Protein AF-A0A7C4DYB3-F1 (afdb_monomer_lite)

pLDDT: mean 90.47, std 6.55, range [65.12, 97.06]

Secondary structure (DSSP, 8-state):
-HHHHHHHHHHHHHHT--TTEEEEEEEETTTTEEEEEEEETTEEEEEEEEETTEEEEEES-GGGHHHHHHHHHHHHHTT-EEEEE-

Radius of gyration: 11.86 Å; chains: 1; bounding box: 33×22×27 Å

Sequence (86 aa):
MEKRLVKELKEVVKALGDKSLKVETYTNPLAGRLEVYLKRSGQYVCSLNLKDDKVILWIQAPNQEKTVEEVAFKLKEKGFKTEIVK

Foldseek 3Di:
DVVVVQVQLQVLQVVVVQPQWDWDWDQDPVVRAIKIFIDGVNHTQWIWDQDPQEIETEGPDPVNVVVSVSSCVSVVVVVGHYDYHD

Structure (mmCIF, N/CA/C/O backbone):
data_AF-A0A7C4DYB3-F1
#
_entry.id   AF-A0A7C4DYB3-F1
#
loop_
_atom_site.group_PDB
_atom_site.id
_atom_site.type_symbol
_atom_site.label_atom_id
_atom_site.label_alt_id
_atom_site.label_comp_id
_atom_site.label_asym_id
_atom_site.label_entity_id
_atom_site.label_seq_id
_atom_site.pdbx_PDB_ins_code
_atom_site.Cartn_x
_atom_site.Cartn_y
_atom_site.Cartn_z
_atom_site.occupancy
_atom_site.B_iso_or_equiv
_atom_site.auth_seq_id
_atom_site.auth_comp_id
_atom_site.auth_asym_id
_atom_site.auth_atom_id
_atom_site.pdbx_PDB_model_num
ATOM 1 N N . MET A 1 1 ? 5.349 3.301 -15.214 1.00 65.12 1 MET A N 1
ATOM 2 C CA . MET A 1 1 ? 4.423 2.394 -14.498 1.00 65.12 1 MET A CA 1
ATOM 3 C C . MET A 1 1 ? 4.410 2.657 -12.989 1.00 65.12 1 MET A C 1
ATOM 5 O O . MET A 1 1 ? 3.335 2.836 -12.432 1.00 65.12 1 MET A O 1
ATOM 9 N N . GLU A 1 2 ? 5.570 2.817 -12.344 1.00 77.38 2 GLU A N 1
ATOM 10 C CA . GLU A 1 2 ? 5.690 3.108 -10.898 1.00 77.38 2 GLU A CA 1
ATOM 11 C C . GLU A 1 2 ? 4.952 4.385 -10.446 1.00 77.38 2 GLU A C 1
ATOM 13 O O . GLU A 1 2 ? 4.255 4.376 -9.436 1.00 77.38 2 GLU A O 1
ATOM 18 N N . LYS A 1 3 ? 4.992 5.470 -11.238 1.00 83.94 3 LYS A N 1
ATOM 19 C CA . LYS A 1 3 ? 4.218 6.699 -10.954 1.00 83.94 3 LYS A CA 1
ATOM 20 C C . LYS A 1 3 ? 2.702 6.451 -10.880 1.00 83.94 3 LYS A C 1
ATOM 22 O O . LYS A 1 3 ? 2.025 7.065 -10.057 1.00 83.94 3 LYS A O 1
ATOM 27 N N . ARG A 1 4 ? 2.171 5.547 -11.719 1.00 89.00 4 ARG A N 1
ATOM 28 C CA . ARG A 1 4 ? 0.752 5.151 -11.696 1.00 89.00 4 ARG A CA 1
ATOM 29 C C . ARG A 1 4 ? 0.452 4.365 -10.423 1.00 89.00 4 ARG A C 1
ATOM 31 O O . ARG A 1 4 ? -0.510 4.697 -9.748 1.00 89.00 4 ARG A O 1
ATOM 38 N N . LEU A 1 5 ? 1.300 3.395 -10.068 1.00 89.19 5 LEU A N 1
ATOM 39 C CA . LEU A 1 5 ? 1.157 2.628 -8.827 1.00 89.19 5 LEU A CA 1
ATOM 40 C C . LEU A 1 5 ? 1.091 3.547 -7.601 1.00 89.19 5 LEU A C 1
ATOM 42 O O . LEU A 1 5 ? 0.170 3.423 -6.807 1.00 89.19 5 LEU A O 1
ATOM 46 N N . VAL A 1 6 ? 2.012 4.507 -7.469 1.00 92.38 6 VAL A N 1
ATOM 47 C CA . VAL A 1 6 ? 2.020 5.436 -6.325 1.00 92.38 6 VAL A CA 1
ATOM 48 C C . VAL A 1 6 ? 0.752 6.285 -6.270 1.00 92.38 6 VAL A C 1
ATOM 50 O O . VAL A 1 6 ? 0.205 6.497 -5.189 1.00 92.38 6 VAL A O 1
ATOM 53 N N . LYS A 1 7 ? 0.278 6.781 -7.419 1.00 94.25 7 LYS A N 1
ATOM 54 C CA . LYS A 1 7 ? -0.963 7.561 -7.489 1.00 94.25 7 LYS A CA 1
ATOM 55 C C . LYS A 1 7 ? -2.159 6.725 -7.026 1.00 94.25 7 LYS A C 1
ATOM 57 O O . LYS A 1 7 ? -2.875 7.146 -6.124 1.00 94.25 7 LYS A O 1
ATOM 62 N N . GLU A 1 8 ? -2.337 5.543 -7.607 1.00 94.62 8 GLU A N 1
ATOM 63 C CA 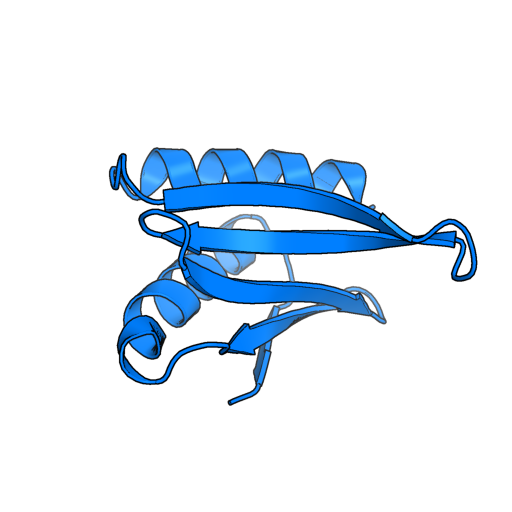. GLU A 1 8 ? -3.460 4.656 -7.290 1.00 94.62 8 GLU A CA 1
ATOM 64 C C . GLU A 1 8 ? -3.385 4.159 -5.843 1.00 94.62 8 GLU A C 1
ATOM 66 O O . GLU A 1 8 ? -4.392 4.149 -5.147 1.00 94.62 8 GLU A O 1
ATOM 71 N N . LEU A 1 9 ? -2.191 3.847 -5.333 1.00 94.31 9 LEU A N 1
ATOM 72 C CA . LEU A 1 9 ? -2.004 3.460 -3.937 1.00 94.31 9 LEU A CA 1
ATOM 73 C C . LEU A 1 9 ? -2.401 4.587 -2.972 1.00 94.31 9 LEU A C 1
ATOM 75 O O . LEU A 1 9 ? -3.036 4.319 -1.957 1.00 94.31 9 LEU A O 1
ATOM 79 N N . LYS A 1 10 ? -2.086 5.852 -3.285 1.00 95.31 10 LYS A N 1
ATOM 80 C CA . LYS A 1 10 ? -2.542 7.002 -2.482 1.00 95.31 10 LYS A CA 1
ATOM 81 C C . LYS A 1 10 ? -4.066 7.130 -2.482 1.00 95.31 10 LYS A C 1
ATOM 83 O O . LYS A 1 10 ? -4.642 7.444 -1.442 1.00 95.31 10 LYS A O 1
ATOM 88 N N . GLU A 1 11 ? -4.720 6.877 -3.614 1.00 96.06 11 GLU A N 1
ATOM 89 C CA . GLU A 1 11 ? -6.185 6.849 -3.693 1.00 96.06 11 GLU A CA 1
ATOM 90 C C . GLU A 1 11 ? -6.778 5.687 -2.890 1.00 96.06 11 GLU A C 1
ATOM 92 O O . GLU A 1 11 ? -7.730 5.898 -2.143 1.00 96.06 11 GLU A O 1
ATOM 97 N N . VAL A 1 12 ? -6.186 4.491 -2.983 1.00 95.81 12 VAL A N 1
ATOM 98 C CA . VAL A 1 12 ? -6.571 3.314 -2.189 1.00 95.81 12 VAL A CA 1
ATOM 99 C C . VAL A 1 12 ? -6.471 3.623 -0.699 1.00 95.81 12 VAL A C 1
ATOM 101 O O . VAL A 1 12 ? -7.453 3.464 0.016 1.00 95.81 12 VAL A O 1
ATOM 104 N N . VAL A 1 13 ? -5.329 4.141 -0.239 1.00 94.31 13 VAL A N 1
ATOM 105 C CA . VAL A 1 13 ? -5.123 4.523 1.166 1.00 94.31 13 VAL A CA 1
ATOM 106 C C . VAL A 1 13 ? -6.140 5.567 1.620 1.00 94.31 13 VAL A C 1
ATOM 108 O O . VAL A 1 13 ? -6.719 5.430 2.693 1.00 94.31 13 VAL A O 1
ATOM 111 N N . LYS A 1 14 ? -6.429 6.573 0.787 1.00 93.69 14 LYS A N 1
ATOM 112 C CA . LYS A 1 14 ? -7.463 7.572 1.084 1.00 93.69 14 LYS A CA 1
ATOM 113 C C . LYS A 1 14 ? -8.860 6.944 1.191 1.00 93.69 14 LYS A C 1
ATOM 115 O O . LYS A 1 14 ? -9.626 7.331 2.069 1.00 93.69 14 LYS A O 1
ATOM 120 N N . ALA A 1 15 ? -9.187 5.985 0.325 1.00 93.88 15 ALA A N 1
ATOM 121 C CA . ALA A 1 15 ? -10.481 5.302 0.304 1.00 93.88 15 ALA A CA 1
ATOM 122 C C . ALA A 1 15 ? -10.694 4.354 1.495 1.00 93.88 15 ALA A C 1
ATOM 124 O O . ALA A 1 15 ? -11.837 4.091 1.853 1.00 93.88 15 ALA A O 1
ATOM 125 N N . LEU A 1 16 ? -9.619 3.868 2.123 1.00 91.75 16 LEU A N 1
ATOM 126 C CA . LEU A 1 16 ? -9.690 3.068 3.352 1.00 91.75 16 LEU A CA 1
ATOM 127 C C . LEU A 1 16 ? -10.121 3.890 4.578 1.00 91.75 16 LEU A C 1
ATOM 129 O O . LEU A 1 16 ? -10.468 3.318 5.605 1.00 91.75 16 LEU A O 1
ATOM 133 N N . GLY A 1 17 ? -10.083 5.227 4.508 1.00 91.94 17 GLY A N 1
ATOM 134 C CA . GLY A 1 17 ? -10.524 6.111 5.595 1.00 91.94 17 GLY A CA 1
ATOM 135 C C . GLY A 1 17 ? -9.609 6.141 6.829 1.00 91.94 17 GLY A C 1
ATOM 136 O O . GLY A 1 17 ? -9.847 6.925 7.749 1.00 91.94 17 GLY A O 1
ATOM 137 N N . ASP A 1 18 ? -8.538 5.346 6.848 1.00 90.25 18 ASP A N 1
ATOM 138 C CA . ASP A 1 18 ? -7.562 5.316 7.933 1.00 90.25 18 ASP A CA 1
ATOM 139 C C . ASP A 1 18 ? -6.561 6.477 7.817 1.00 90.25 18 ASP A C 1
ATOM 141 O O . ASP A 1 18 ? -5.612 6.446 7.034 1.00 90.25 18 ASP A O 1
ATOM 145 N N . LYS A 1 19 ? -6.746 7.504 8.654 1.00 91.06 19 LYS A N 1
ATOM 146 C CA . LYS A 1 19 ? -5.886 8.702 8.695 1.00 91.06 19 LYS A CA 1
ATOM 147 C C . LYS A 1 19 ? -4.455 8.425 9.164 1.00 91.06 19 LYS A C 1
ATOM 149 O O . LYS A 1 19 ? -3.578 9.267 8.963 1.00 91.06 19 LYS A O 1
ATOM 154 N N . SER A 1 20 ? -4.218 7.291 9.820 1.00 92.81 20 SER A N 1
ATOM 155 C CA . SER A 1 20 ? -2.887 6.899 10.284 1.00 92.81 20 SER A CA 1
ATOM 156 C C . SER A 1 20 ? -2.061 6.214 9.194 1.00 92.81 20 SER A C 1
ATOM 158 O O . SER A 1 20 ? -0.838 6.124 9.332 1.00 92.81 20 SER A O 1
ATOM 160 N N . LEU A 1 21 ? -2.711 5.777 8.109 1.00 94.81 21 LEU A N 1
ATOM 161 C CA . LEU A 1 21 ? -2.104 5.076 6.989 1.00 94.81 21 LEU A CA 1
ATOM 162 C C . LEU A 1 21 ? -1.555 6.070 5.951 1.00 94.81 21 LEU A C 1
ATOM 164 O O . LEU A 1 21 ? -2.254 6.977 5.498 1.00 94.81 21 LEU A O 1
ATOM 168 N N . LYS A 1 22 ? -0.286 5.914 5.567 1.00 95.44 22 LYS A N 1
ATOM 169 C CA . LYS A 1 22 ? 0.420 6.814 4.645 1.00 95.44 22 LYS A CA 1
ATOM 170 C C . LYS A 1 22 ? 1.259 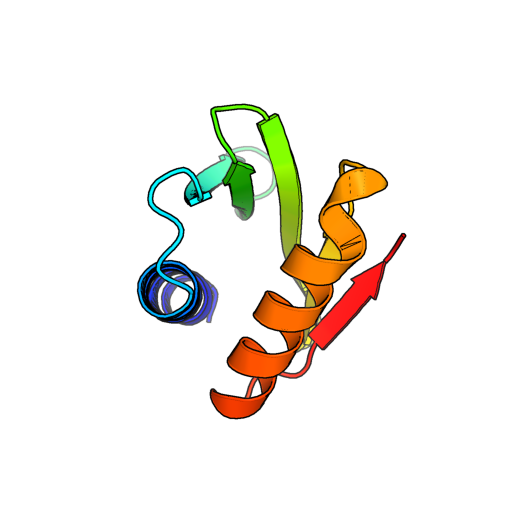6.040 3.639 1.00 95.44 22 LYS A C 1
ATOM 172 O O . LYS A 1 22 ? 1.858 5.019 3.966 1.00 95.44 22 LYS A O 1
ATOM 177 N N . VAL A 1 23 ? 1.319 6.576 2.421 1.00 95.25 23 VAL A N 1
ATOM 178 C CA . VAL A 1 23 ? 2.218 6.107 1.362 1.00 95.25 23 VAL A CA 1
ATOM 179 C C . VAL A 1 23 ? 3.487 6.941 1.394 1.00 95.25 23 VAL A C 1
ATOM 181 O O . VAL A 1 23 ? 3.429 8.159 1.212 1.00 95.25 23 VAL A O 1
ATOM 184 N N . GLU A 1 24 ? 4.622 6.279 1.557 1.00 93.56 24 GLU A N 1
ATOM 18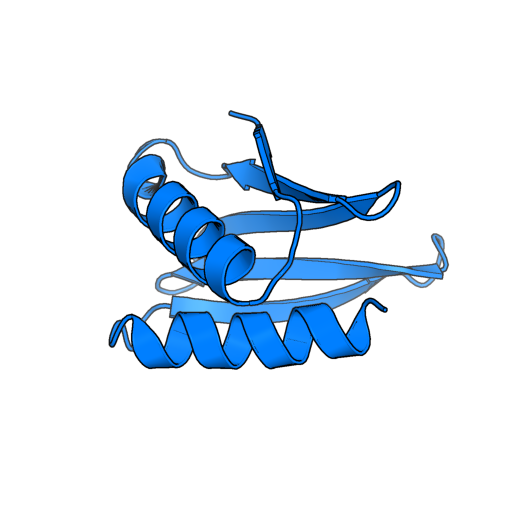5 C CA . GLU A 1 24 ? 5.948 6.875 1.456 1.00 93.56 24 GLU A CA 1
ATOM 186 C C . GLU A 1 24 ? 6.703 6.257 0.285 1.00 93.56 24 GLU A C 1
ATOM 188 O O . GLU A 1 24 ? 6.547 5.079 -0.030 1.00 93.56 24 GLU A O 1
ATOM 193 N N . THR A 1 25 ? 7.502 7.069 -0.395 1.00 91.56 25 THR A N 1
ATOM 194 C CA . THR A 1 25 ? 8.275 6.636 -1.557 1.00 91.56 25 THR A CA 1
ATOM 195 C C . THR A 1 25 ? 9.713 7.077 -1.399 1.00 91.56 25 THR A C 1
ATOM 197 O O . THR A 1 25 ? 9.956 8.252 -1.126 1.00 91.56 25 THR A O 1
ATOM 200 N N . TYR A 1 26 ? 10.645 6.164 -1.630 1.00 87.62 26 TYR A N 1
ATOM 201 C CA . TYR A 1 26 ? 12.074 6.431 -1.602 1.00 87.62 26 TYR A CA 1
ATOM 202 C C . TYR A 1 26 ? 12.676 6.009 -2.931 1.00 87.62 26 TYR A C 1
ATOM 204 O O . TYR A 1 26 ? 12.440 4.905 -3.411 1.00 87.62 26 TYR A O 1
ATOM 212 N N . THR A 1 27 ? 13.467 6.883 -3.534 1.00 83.88 27 THR A N 1
ATOM 213 C CA . THR A 1 27 ? 14.264 6.509 -4.698 1.00 83.88 27 THR A CA 1
ATOM 214 C C . THR A 1 27 ? 15.590 5.984 -4.182 1.00 83.88 27 THR A C 1
ATOM 216 O O . THR A 1 27 ? 16.326 6.738 -3.549 1.00 83.88 27 THR A O 1
ATOM 219 N N . ASN A 1 28 ? 15.901 4.711 -4.431 1.00 75.75 28 ASN A N 1
ATOM 220 C CA . ASN A 1 28 ? 17.225 4.182 -4.124 1.00 75.75 28 ASN A CA 1
ATOM 221 C C . ASN A 1 28 ? 18.190 4.607 -5.249 1.00 75.75 28 ASN A C 1
ATOM 223 O O . ASN A 1 28 ? 18.062 4.094 -6.366 1.00 75.75 28 ASN A O 1
ATOM 227 N N . PRO A 1 29 ? 19.144 5.526 -4.995 1.00 72.81 29 PRO A N 1
ATOM 228 C CA . PRO A 1 29 ? 20.004 6.080 -6.039 1.00 72.81 29 PRO A CA 1
ATOM 229 C C . PRO A 1 29 ? 20.972 5.050 -6.635 1.00 72.81 29 PRO A C 1
ATOM 231 O O . PRO A 1 29 ? 21.392 5.213 -7.774 1.00 72.81 29 PRO A O 1
ATOM 234 N N . LEU A 1 30 ? 21.297 3.979 -5.902 1.00 76.62 30 LEU A N 1
ATOM 235 C CA . LEU A 1 30 ? 22.205 2.924 -6.365 1.00 76.62 30 LEU A CA 1
ATOM 236 C C . LEU A 1 30 ? 21.493 1.886 -7.236 1.00 76.62 30 LEU A C 1
ATOM 238 O O . LEU A 1 30 ? 22.086 1.331 -8.154 1.00 76.62 30 LEU A O 1
ATOM 242 N N . ALA A 1 31 ? 20.219 1.620 -6.946 1.00 73.25 31 ALA A N 1
ATOM 243 C CA . ALA A 1 31 ? 19.427 0.620 -7.656 1.00 73.25 31 ALA A CA 1
ATOM 244 C C . ALA A 1 31 ? 18.551 1.215 -8.771 1.00 73.25 31 ALA A C 1
ATOM 246 O O . ALA A 1 31 ? 17.924 0.460 -9.511 1.00 73.25 31 ALA A O 1
ATOM 247 N N . GLY A 1 32 ? 18.449 2.548 -8.863 1.00 75.69 32 GLY A N 1
ATOM 248 C CA . GLY A 1 32 ? 17.604 3.233 -9.847 1.00 75.69 32 GLY A CA 1
ATOM 249 C C . GLY A 1 32 ? 16.114 2.887 -9.740 1.00 75.69 32 GLY A C 1
ATOM 250 O O . GLY A 1 32 ? 15.377 3.082 -10.702 1.00 75.69 32 GLY A O 1
ATOM 251 N N . ARG A 1 33 ? 15.673 2.354 -8.592 1.00 79.25 33 ARG A N 1
ATOM 252 C CA . ARG A 1 33 ? 14.313 1.840 -8.373 1.00 79.25 33 ARG A CA 1
ATOM 253 C C . ARG A 1 33 ? 13.542 2.693 -7.376 1.00 79.25 33 ARG A C 1
ATOM 255 O O . ARG A 1 33 ? 14.123 3.201 -6.408 1.00 79.25 33 ARG A O 1
ATOM 262 N N . LEU A 1 34 ? 12.232 2.794 -7.583 1.00 84.12 34 LEU A N 1
ATOM 263 C CA . LEU A 1 34 ? 11.332 3.400 -6.615 1.00 84.12 34 LEU A CA 1
ATOM 264 C C . LEU A 1 34 ? 10.893 2.352 -5.593 1.00 84.12 34 LEU A C 1
ATOM 266 O O . LEU A 1 34 ? 10.236 1.371 -5.928 1.00 84.12 34 LEU A O 1
ATOM 270 N N . GLU A 1 35 ? 11.213 2.584 -4.331 1.00 87.12 35 GLU A N 1
ATOM 271 C CA . GLU A 1 35 ? 10.700 1.795 -3.221 1.00 87.12 35 GLU A CA 1
ATOM 272 C C . GLU A 1 35 ? 9.466 2.484 -2.650 1.00 87.12 35 GLU A C 1
ATOM 274 O O . GLU A 1 35 ? 9.487 3.678 -2.344 1.00 87.12 35 GLU A O 1
ATOM 279 N N . VAL A 1 36 ? 8.374 1.737 -2.522 1.00 93.00 36 VAL A N 1
ATOM 280 C CA . VAL A 1 36 ? 7.107 2.250 -2.005 1.00 93.00 36 VAL A CA 1
ATOM 281 C C . VAL A 1 36 ? 6.808 1.544 -0.693 1.00 93.00 36 VAL A C 1
ATOM 283 O O . VAL A 1 36 ? 6.869 0.322 -0.608 1.00 93.00 36 VAL A O 1
ATOM 286 N N . TYR A 1 37 ? 6.462 2.308 0.333 1.00 93.50 37 TYR A N 1
ATOM 287 C CA . TYR A 1 37 ? 6.147 1.793 1.655 1.00 93.50 37 TYR A CA 1
ATOM 288 C C . TYR A 1 37 ? 4.780 2.283 2.090 1.00 93.50 37 TYR A C 1
ATOM 290 O O . TYR A 1 37 ? 4.430 3.455 1.936 1.00 93.50 37 TYR A O 1
ATOM 298 N N . LEU A 1 38 ? 4.023 1.370 2.677 1.00 94.81 38 LEU A N 1
ATOM 299 C CA . LEU A 1 38 ? 2.819 1.676 3.414 1.00 94.81 38 LEU A CA 1
ATOM 300 C C . LEU A 1 38 ? 3.178 1.714 4.895 1.00 94.81 38 LEU A C 1
ATOM 302 O O . LEU A 1 38 ? 3.692 0.731 5.433 1.00 94.81 38 LEU A O 1
ATOM 306 N N . LYS A 1 39 ? 2.921 2.843 5.553 1.00 94.94 39 LYS A N 1
ATOM 307 C CA . LYS A 1 39 ? 3.166 3.008 6.986 1.00 94.94 39 LYS A CA 1
ATOM 308 C C . LYS A 1 39 ? 1.891 3.357 7.727 1.00 94.94 39 LYS A C 1
ATOM 310 O O . LYS A 1 39 ? 1.090 4.142 7.231 1.00 94.94 39 LYS A O 1
ATOM 315 N N . ARG A 1 40 ? 1.735 2.818 8.932 1.00 93.62 40 ARG A N 1
ATOM 316 C CA . ARG A 1 40 ? 0.653 3.143 9.866 1.00 93.62 40 ARG A CA 1
ATOM 317 C C . ARG A 1 40 ? 1.268 3.710 11.136 1.00 93.62 40 ARG A C 1
ATOM 319 O O . ARG A 1 40 ? 2.074 3.040 11.773 1.00 93.62 40 ARG A O 1
ATOM 326 N N . SER A 1 41 ? 0.947 4.957 11.475 1.00 91.38 41 SER A N 1
ATOM 327 C CA . SER A 1 41 ? 1.508 5.642 12.657 1.00 91.38 41 SER A CA 1
ATOM 328 C C . SER A 1 41 ? 3.047 5.578 12.742 1.00 91.38 41 SER A C 1
ATOM 330 O O . SER A 1 41 ? 3.614 5.416 13.817 1.00 91.38 41 SER A O 1
ATOM 332 N N . GLY A 1 42 ? 3.733 5.666 11.596 1.00 87.50 42 GLY A N 1
ATOM 333 C CA . GLY A 1 42 ? 5.199 5.597 11.508 1.00 87.50 42 GLY A CA 1
ATOM 334 C C . GLY A 1 42 ? 5.795 4.182 11.463 1.00 87.50 42 GLY A C 1
ATOM 335 O O . GLY A 1 42 ? 6.981 4.049 11.176 1.00 87.50 42 GLY A O 1
ATOM 336 N N . GLN A 1 43 ? 4.999 3.128 11.669 1.00 90.88 43 GLN A N 1
ATOM 337 C CA . GLN A 1 43 ? 5.439 1.733 11.557 1.00 90.88 43 GLN A CA 1
ATOM 338 C C . GLN A 1 43 ? 5.216 1.182 10.147 1.00 90.88 43 GLN A C 1
ATOM 340 O O . GLN A 1 43 ? 4.217 1.509 9.505 1.00 90.88 43 GLN A O 1
ATOM 345 N N . TYR A 1 44 ? 6.124 0.329 9.669 1.00 92.44 44 TYR A N 1
ATOM 346 C CA . TYR A 1 44 ? 5.981 -0.338 8.374 1.00 92.44 44 TYR A CA 1
ATOM 347 C C . TYR A 1 44 ? 4.838 -1.358 8.408 1.00 92.44 44 TYR A C 1
ATOM 349 O O . TYR A 1 44 ? 4.821 -2.263 9.235 1.00 92.44 44 TYR A O 1
ATOM 357 N N . VAL A 1 45 ? 3.891 -1.208 7.481 1.00 93.19 45 VAL A N 1
ATOM 358 C CA . VAL A 1 45 ? 2.799 -2.161 7.239 1.00 93.19 45 VAL A CA 1
ATOM 359 C C . VAL A 1 45 ? 3.216 -3.143 6.155 1.00 93.19 45 VAL A C 1
ATOM 361 O O . VAL A 1 45 ? 3.256 -4.350 6.380 1.00 93.19 45 VAL A O 1
ATOM 364 N N . CYS A 1 46 ? 3.560 -2.614 4.982 1.00 93.56 46 CYS A N 1
ATOM 365 C CA . CYS A 1 46 ? 4.119 -3.392 3.891 1.00 93.56 46 CYS A CA 1
ATOM 366 C C . CYS A 1 46 ? 5.050 -2.547 3.024 1.00 93.56 46 CYS A C 1
ATOM 368 O O . CYS A 1 46 ? 4.928 -1.319 2.965 1.00 93.56 46 CYS A O 1
ATOM 370 N N . SER A 1 47 ? 5.974 -3.210 2.338 1.00 93.62 47 SER A N 1
ATOM 371 C CA . SER A 1 47 ? 6.693 -2.625 1.209 1.00 93.62 47 SER A CA 1
ATOM 372 C C . SER A 1 47 ? 6.091 -3.139 -0.093 1.00 93.62 47 SER A C 1
ATOM 374 O O . SER A 1 47 ? 5.657 -4.288 -0.188 1.00 93.62 47 SER A O 1
ATOM 376 N N . LEU A 1 48 ? 6.025 -2.268 -1.093 1.00 92.75 48 LEU A N 1
ATOM 377 C CA . LEU A 1 48 ? 5.496 -2.574 -2.408 1.00 92.75 48 LEU A CA 1
ATOM 378 C C . LEU A 1 48 ? 6.598 -2.425 -3.447 1.00 92.75 48 LEU A C 1
ATOM 380 O O . LEU A 1 48 ? 7.312 -1.421 -3.477 1.00 92.75 48 LEU A O 1
ATOM 384 N N . ASN A 1 49 ? 6.693 -3.415 -4.326 1.00 89.06 49 ASN A N 1
ATOM 385 C CA . ASN A 1 49 ? 7.570 -3.369 -5.483 1.00 89.06 49 ASN A CA 1
ATOM 386 C C . ASN A 1 49 ? 6.802 -3.783 -6.737 1.00 89.06 49 ASN A C 1
ATOM 388 O O . ASN A 1 49 ? 5.903 -4.622 -6.680 1.00 89.06 49 ASN A O 1
ATOM 392 N N . LEU A 1 50 ? 7.160 -3.193 -7.869 1.00 86.00 50 LEU A N 1
ATOM 393 C CA . LEU A 1 50 ? 6.596 -3.536 -9.159 1.00 86.00 50 LEU A CA 1
ATOM 394 C C . LEU A 1 50 ? 7.584 -4.437 -9.898 1.00 86.00 50 LEU A C 1
ATOM 396 O O . LEU A 1 50 ? 8.680 -4.009 -10.247 1.00 86.00 50 LEU A O 1
ATOM 400 N N . LYS A 1 51 ? 7.193 -5.687 -10.134 1.00 84.50 51 LYS A N 1
ATOM 401 C CA . LYS A 1 51 ? 8.008 -6.677 -10.836 1.00 84.50 51 LYS A CA 1
ATOM 402 C C . LYS A 1 51 ? 7.132 -7.441 -11.821 1.00 84.50 51 LYS A C 1
ATOM 404 O O . LYS A 1 51 ? 6.079 -7.930 -11.427 1.00 84.50 51 LYS A O 1
ATOM 409 N N . ASP A 1 52 ? 7.559 -7.524 -13.080 1.00 84.56 52 ASP A N 1
ATOM 410 C CA . ASP A 1 52 ? 6.885 -8.301 -14.133 1.00 84.56 52 ASP A CA 1
ATOM 411 C C . ASP A 1 52 ? 5.367 -8.009 -14.227 1.00 84.56 52 ASP A C 1
ATOM 413 O O . ASP A 1 52 ? 4.530 -8.910 -14.172 1.00 84.56 52 ASP A O 1
ATOM 417 N N . ASP A 1 53 ? 4.997 -6.721 -14.283 1.00 82.81 53 ASP A N 1
ATOM 418 C CA . ASP A 1 53 ? 3.605 -6.222 -14.283 1.00 82.81 53 ASP A CA 1
ATOM 419 C C . ASP A 1 53 ? 2.753 -6.624 -13.064 1.00 82.81 53 ASP A C 1
ATOM 421 O O . ASP A 1 53 ? 1.521 -6.510 -13.074 1.00 82.81 53 ASP A O 1
ATOM 425 N N . LYS A 1 54 ? 3.398 -7.066 -11.984 1.00 91.44 54 LYS A N 1
ATOM 426 C CA . LYS A 1 54 ? 2.766 -7.430 -10.720 1.00 91.44 54 LYS A CA 1
ATOM 427 C C . LYS A 1 54 ? 3.251 -6.533 -9.585 1.00 91.44 54 LYS A C 1
ATOM 429 O O . LYS A 1 54 ? 4.434 -6.228 -9.459 1.00 91.44 54 LYS A O 1
ATOM 434 N N . VAL A 1 55 ? 2.320 -6.123 -8.731 1.00 93.44 55 VAL A N 1
ATOM 435 C CA . VAL A 1 55 ? 2.611 -5.452 -7.463 1.00 93.44 55 VAL A CA 1
ATOM 436 C C . VAL A 1 55 ? 2.845 -6.520 -6.402 1.00 93.44 55 VAL A C 1
ATOM 438 O O . VAL A 1 55 ? 1.920 -7.240 -6.027 1.00 93.44 55 VAL A O 1
ATOM 441 N N . ILE A 1 56 ? 4.075 -6.622 -5.918 1.00 94.81 56 ILE A N 1
ATOM 442 C CA . ILE A 1 56 ? 4.436 -7.502 -4.809 1.00 94.81 56 ILE A CA 1
ATOM 443 C C . ILE A 1 56 ? 4.313 -6.704 -3.515 1.00 94.81 56 ILE A C 1
ATOM 445 O O . ILE A 1 56 ? 4.959 -5.666 -3.385 1.00 94.81 56 ILE A O 1
ATOM 449 N N . LEU A 1 57 ? 3.490 -7.174 -2.579 1.00 95.31 57 LEU A N 1
ATOM 450 C CA . LEU A 1 57 ? 3.290 -6.583 -1.260 1.00 95.31 57 LEU A CA 1
ATOM 451 C C . LEU A 1 57 ? 3.954 -7.475 -0.211 1.00 95.31 57 LEU A C 1
ATOM 453 O O . LEU A 1 57 ? 3.462 -8.564 0.067 1.00 95.31 57 LEU A O 1
ATOM 457 N N . TRP A 1 58 ? 5.048 -7.010 0.380 1.00 95.38 58 TRP A N 1
ATOM 458 C CA . TRP A 1 58 ? 5.755 -7.717 1.447 1.00 95.38 58 TRP A CA 1
ATOM 459 C C . TRP A 1 58 ? 5.252 -7.224 2.793 1.00 95.38 58 TRP A C 1
ATOM 461 O O . TRP A 1 58 ? 5.407 -6.040 3.103 1.00 95.38 58 TRP A O 1
ATOM 471 N N . ILE A 1 59 ? 4.645 -8.103 3.581 1.00 94.38 59 ILE A N 1
ATOM 472 C CA . ILE A 1 59 ? 4.156 -7.762 4.915 1.00 94.38 59 ILE A CA 1
ATOM 473 C C . ILE A 1 59 ? 5.358 -7.486 5.823 1.00 94.38 59 ILE A C 1
ATOM 475 O O . ILE A 1 59 ? 6.290 -8.274 5.894 1.00 94.38 59 ILE A O 1
ATOM 479 N N . GLN A 1 60 ? 5.356 -6.338 6.500 1.00 91.31 60 GLN A N 1
ATOM 480 C CA . GLN A 1 60 ? 6.440 -5.933 7.408 1.00 91.31 60 GLN A CA 1
ATOM 481 C C . GLN A 1 60 ? 6.053 -6.107 8.885 1.00 91.31 60 GLN A C 1
ATOM 483 O O . GLN A 1 60 ? 6.911 -6.038 9.761 1.00 91.31 60 GLN A O 1
ATOM 488 N N . ALA A 1 61 ? 4.768 -6.336 9.174 1.00 85.00 61 ALA A N 1
ATOM 489 C CA . ALA A 1 61 ? 4.272 -6.578 10.523 1.00 85.00 61 ALA A CA 1
ATOM 490 C C . ALA A 1 61 ? 3.087 -7.569 10.516 1.00 85.00 61 ALA A C 1
ATOM 492 O O . ALA A 1 61 ? 2.091 -7.323 9.826 1.00 85.00 61 ALA A O 1
ATOM 493 N N . PRO A 1 62 ? 3.136 -8.662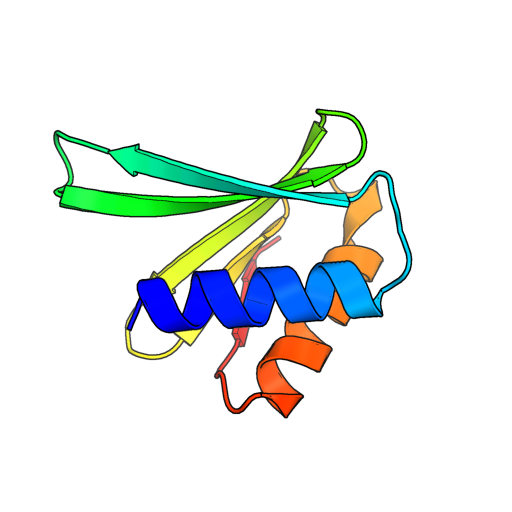 11.305 1.00 76.38 62 PRO A N 1
ATOM 494 C CA . PRO A 1 62 ? 2.140 -9.741 11.260 1.00 76.38 62 PRO A CA 1
ATOM 495 C C . PRO A 1 62 ? 0.741 -9.320 11.736 1.00 76.38 62 PRO A C 1
ATOM 497 O O . PRO A 1 62 ? -0.254 -9.931 11.372 1.00 76.38 62 PRO A O 1
ATOM 500 N N . ASN A 1 63 ? 0.614 -8.240 12.507 1.00 86.06 63 ASN A N 1
ATOM 501 C CA . ASN A 1 63 ? -0.690 -7.696 12.898 1.00 86.06 63 ASN A CA 1
ATOM 502 C C . ASN A 1 63 ? -1.342 -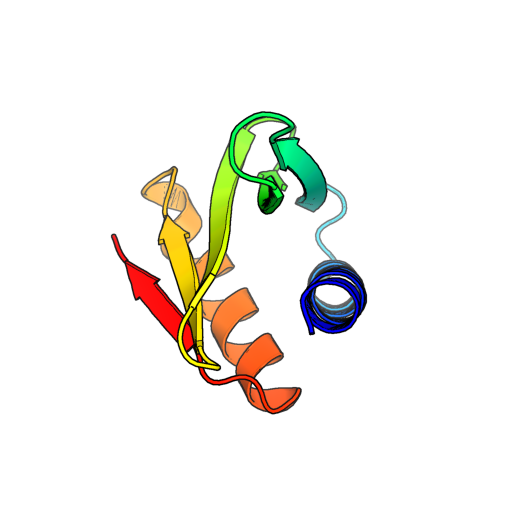6.815 11.813 1.00 86.06 63 ASN A C 1
ATOM 504 O O . ASN A 1 63 ? -2.398 -6.232 12.057 1.00 86.06 63 ASN A O 1
ATOM 508 N N . GLN A 1 64 ? -0.726 -6.683 10.633 1.00 87.88 64 GLN A N 1
ATOM 509 C CA . GLN A 1 64 ? -1.220 -5.828 9.553 1.00 87.88 64 GLN A CA 1
ATOM 510 C C . GLN A 1 64 ? -1.740 -6.596 8.332 1.00 87.88 64 GLN A C 1
ATOM 512 O O . GLN A 1 64 ? -2.145 -5.945 7.369 1.00 87.88 64 GLN A O 1
ATOM 517 N N . GLU A 1 65 ? -1.780 -7.936 8.360 1.00 91.19 65 GLU A N 1
ATOM 518 C CA . GLU A 1 65 ? -2.162 -8.760 7.198 1.00 91.19 65 GLU A CA 1
ATOM 519 C C . GLU A 1 65 ? -3.485 -8.318 6.569 1.00 91.19 65 GLU A C 1
ATOM 521 O O . GLU A 1 65 ? -3.531 -8.039 5.375 1.00 91.19 65 GLU A O 1
ATOM 526 N N . LYS A 1 66 ? -4.524 -8.121 7.389 1.00 93.00 66 LYS A N 1
ATOM 527 C CA . LYS A 1 66 ? -5.843 -7.673 6.923 1.00 93.00 66 LYS A CA 1
ATOM 528 C C . LYS A 1 66 ? -5.784 -6.344 6.159 1.00 93.00 66 LYS A C 1
ATOM 530 O O . LYS A 1 66 ? -6.455 -6.179 5.146 1.00 93.00 66 LYS A O 1
ATOM 535 N N . THR A 1 67 ? -4.958 -5.402 6.618 1.00 93.44 67 THR A N 1
ATOM 536 C CA . THR A 1 67 ? -4.754 -4.116 5.930 1.00 93.44 67 THR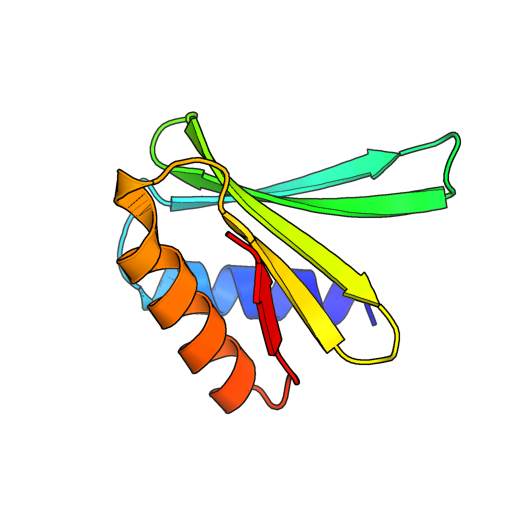 A CA 1
ATOM 537 C C . THR A 1 67 ? -4.091 -4.332 4.570 1.00 93.44 67 THR A C 1
ATOM 539 O O . THR A 1 67 ? -4.477 -3.707 3.586 1.00 93.44 67 THR A O 1
ATOM 542 N N . VAL A 1 68 ? -3.094 -5.219 4.498 1.00 95.69 68 VAL A N 1
ATOM 543 C CA . VAL A 1 68 ? -2.374 -5.526 3.252 1.00 95.69 68 VAL A CA 1
ATOM 544 C C . VAL A 1 68 ? -3.279 -6.252 2.257 1.00 95.69 68 VAL A C 1
ATOM 546 O O . VAL A 1 68 ? -3.257 -5.928 1.071 1.00 95.69 68 VAL A O 1
ATOM 549 N N . GLU A 1 69 ? -4.110 -7.179 2.729 1.00 95.50 69 GLU A N 1
ATOM 550 C CA . GLU A 1 69 ? -5.119 -7.869 1.922 1.00 95.50 69 GLU A CA 1
ATOM 551 C C . GLU A 1 69 ? -6.137 -6.894 1.329 1.00 95.50 69 GLU A C 1
ATOM 553 O O . GLU A 1 69 ? -6.423 -6.958 0.132 1.00 95.50 69 GLU A O 1
ATOM 558 N N . GLU A 1 70 ? -6.632 -5.943 2.124 1.00 96.00 70 GLU A N 1
ATOM 559 C CA . GLU A 1 70 ? -7.585 -4.937 1.653 1.00 96.00 70 GLU A CA 1
ATOM 560 C C . GLU A 1 70 ? -6.957 -3.981 0.625 1.00 96.00 70 GLU A C 1
ATOM 562 O O . GLU A 1 70 ? -7.561 -3.674 -0.407 1.00 96.00 70 GLU A O 1
ATOM 567 N N . VAL A 1 71 ? -5.708 -3.559 0.850 1.00 96.06 71 VAL A N 1
ATOM 568 C CA . VAL A 1 71 ? -4.942 -2.762 -0.123 1.00 96.06 71 VAL A CA 1
ATOM 569 C C . VAL A 1 71 ? -4.745 -3.539 -1.423 1.00 96.06 71 VAL A C 1
ATOM 571 O O . VAL A 1 71 ? -4.989 -3.000 -2.503 1.00 96.06 71 VAL A O 1
ATOM 574 N N . ALA A 1 72 ? -4.336 -4.806 -1.341 1.00 96.62 72 ALA A N 1
ATOM 575 C CA . ALA A 1 72 ? -4.152 -5.659 -2.507 1.00 96.62 72 ALA A CA 1
ATOM 576 C C . ALA A 1 72 ? -5.465 -5.846 -3.280 1.00 96.62 72 ALA A C 1
ATOM 578 O O . ALA A 1 72 ? -5.470 -5.743 -4.505 1.00 96.62 72 ALA A O 1
ATOM 579 N N . PHE A 1 73 ? -6.581 -6.065 -2.579 1.00 97.06 73 PHE A N 1
ATOM 580 C CA . PHE A 1 73 ? -7.909 -6.167 -3.180 1.00 97.06 73 PHE A CA 1
ATOM 581 C C . PHE A 1 73 ? -8.271 -4.901 -3.966 1.00 97.06 73 PHE A C 1
ATOM 583 O O . PHE A 1 73 ? -8.559 -4.986 -5.159 1.00 97.06 73 PHE A O 1
ATOM 590 N N . LYS A 1 74 ? -8.154 -3.718 -3.354 1.00 96.44 74 LYS A N 1
ATOM 591 C CA . LYS A 1 74 ? -8.464 -2.449 -4.033 1.00 96.44 74 LYS A CA 1
ATOM 592 C C . LYS A 1 74 ? -7.522 -2.156 -5.205 1.00 96.44 74 LYS A C 1
ATOM 594 O O . LYS A 1 74 ? -7.945 -1.602 -6.214 1.00 96.44 74 LYS A O 1
ATOM 599 N N . LEU A 1 75 ? -6.249 -2.550 -5.126 1.00 95.31 75 LEU A N 1
ATOM 600 C CA . LEU A 1 75 ? -5.332 -2.450 -6.268 1.00 95.31 75 LEU A CA 1
ATOM 601 C C . LEU A 1 75 ? -5.758 -3.370 -7.426 1.00 95.31 75 LEU A C 1
ATOM 603 O O . LEU A 1 75 ? -5.662 -2.962 -8.584 1.00 95.31 75 LEU A O 1
ATOM 607 N N . LYS A 1 76 ? -6.289 -4.568 -7.146 1.00 95.62 76 LYS A N 1
ATOM 608 C CA . LYS A 1 76 ? -6.874 -5.430 -8.188 1.00 95.62 76 LYS A CA 1
ATOM 609 C C . LYS A 1 76 ? -8.076 -4.772 -8.864 1.00 95.62 76 LYS A C 1
ATOM 611 O O . LYS A 1 76 ? -8.156 -4.814 -10.088 1.00 95.62 76 LYS A O 1
ATOM 616 N N . GLU A 1 77 ? -8.944 -4.091 -8.112 1.00 95.81 77 GLU A N 1
ATOM 617 C CA . GLU A 1 77 ? -10.063 -3.313 -8.681 1.00 95.81 77 GLU A CA 1
ATOM 618 C C . GLU A 1 77 ? -9.582 -2.189 -9.618 1.00 95.81 77 GLU A C 1
ATOM 620 O O . GLU A 1 77 ? -10.254 -1.842 -10.586 1.00 95.81 77 GLU A O 1
ATOM 625 N N . LYS A 1 78 ? -8.378 -1.654 -9.381 1.00 93.38 78 LYS A N 1
ATOM 626 C CA . LYS A 1 78 ? -7.712 -0.669 -10.253 1.00 93.38 78 LYS A CA 1
ATOM 627 C C . LYS A 1 78 ? -6.956 -1.294 -11.441 1.00 93.38 78 LYS A C 1
ATOM 629 O O . LYS A 1 78 ? -6.293 -0.576 -12.199 1.00 93.38 78 LYS A O 1
ATOM 634 N N . GLY A 1 79 ? -7.049 -2.614 -11.617 1.00 93.56 79 GLY A N 1
ATOM 635 C CA . GLY A 1 79 ? -6.458 -3.363 -12.727 1.00 93.56 79 GLY A CA 1
ATOM 636 C C . GLY A 1 79 ? -5.013 -3.817 -12.507 1.00 93.56 79 GLY A C 1
ATOM 637 O O . GLY A 1 79 ? -4.348 -4.190 -13.473 1.00 93.56 79 GLY A O 1
ATOM 638 N N . PHE A 1 80 ? -4.498 -3.783 -11.274 1.00 94.19 80 PHE A N 1
ATOM 639 C CA . PHE A 1 80 ? -3.169 -4.319 -10.975 1.00 94.19 80 PHE A CA 1
ATOM 640 C C . PHE A 1 80 ? -3.232 -5.815 -10.663 1.00 94.19 80 PHE A C 1
ATOM 642 O O . PHE A 1 80 ? -4.073 -6.274 -9.892 1.00 94.19 80 PHE A O 1
ATOM 649 N N . LYS A 1 81 ? -2.276 -6.586 -11.187 1.00 95.94 81 LYS A N 1
ATOM 650 C CA . LYS A 1 81 ? -1.984 -7.916 -10.641 1.00 95.94 81 LYS A CA 1
ATOM 651 C C . LYS A 1 81 ? -1.252 -7.725 -9.315 1.00 95.94 81 LYS A C 1
ATOM 653 O O . LYS A 1 81 ? -0.332 -6.912 -9.250 1.00 95.94 81 LYS A O 1
ATOM 658 N N . THR A 1 82 ? -1.623 -8.468 -8.276 1.00 96.00 82 THR A N 1
ATOM 659 C CA . THR A 1 82 ? -0.971 -8.363 -6.963 1.00 96.00 82 THR A CA 1
ATOM 660 C C . THR A 1 82 ? -0.588 -9.727 -6.404 1.00 96.00 82 THR A C 1
ATOM 662 O O . THR A 1 82 ? -1.261 -10.725 -6.663 1.00 96.00 82 THR A O 1
ATOM 665 N N . GLU A 1 83 ? 0.471 -9.759 -5.604 1.00 96.50 83 GLU A N 1
ATOM 666 C CA . GLU A 1 83 ? 0.920 -10.922 -4.836 1.00 96.50 83 GLU A CA 1
ATOM 667 C C . GLU A 1 83 ? 1.354 -10.459 -3.452 1.00 96.50 83 GLU A C 1
ATOM 669 O O . GLU A 1 83 ? 2.060 -9.462 -3.326 1.00 96.50 83 GLU A O 1
ATOM 674 N N . ILE A 1 84 ? 0.879 -11.154 -2.423 1.00 95.38 84 ILE A N 1
ATOM 675 C CA . ILE A 1 84 ? 1.211 -10.862 -1.031 1.00 95.38 84 ILE A CA 1
ATOM 676 C C . ILE A 1 84 ? 2.260 -11.876 -0.596 1.00 95.38 84 ILE A C 1
ATOM 678 O O . ILE A 1 84 ? 2.045 -13.078 -0.743 1.00 95.38 84 ILE A O 1
ATOM 682 N N . VAL A 1 85 ? 3.367 -11.383 -0.053 1.00 94.06 85 VAL A N 1
ATOM 683 C CA . VAL A 1 85 ? 4.439 -12.189 0.525 1.00 94.06 85 VAL A CA 1
ATOM 684 C C . VAL A 1 85 ? 4.478 -11.916 2.023 1.00 94.06 85 VAL A C 1
ATOM 686 O O . VAL A 1 85 ? 4.495 -10.753 2.435 1.00 94.06 85 VAL A O 1
ATOM 689 N N . LYS A 1 86 ? 4.421 -12.986 2.814 1.00 86.69 86 LYS A N 1
ATOM 690 C CA . LYS A 1 86 ? 4.420 -12.947 4.278 1.00 86.69 86 LYS A CA 1
ATOM 691 C C . LYS A 1 86 ? 5.828 -13.101 4.834 1.00 86.69 86 LYS A C 1
ATOM 693 O O . LYS A 1 86 ? 6.615 -13.839 4.200 1.00 86.69 86 LYS A O 1
#